Protein AF-A0A924NKY6-F1 (afdb_monomer_lite)

Radius of gyration: 14.32 Å; chains: 1; bounding box: 30×28×40 Å

pLDDT: mean 94.36, std 3.76, range [82.69, 98.56]

Structure (mmCIF, N/CA/C/O backbone):
data_AF-A0A924NKY6-F1
#
_entry.id   AF-A0A924NKY6-F1
#
loop_
_atom_site.group_PDB
_atom_site.id
_atom_site.type_symbol
_atom_site.label_atom_id
_atom_site.label_alt_id
_atom_site.label_comp_id
_atom_site.label_asym_id
_atom_site.label_entity_id
_atom_site.label_seq_id
_atom_site.pdbx_PDB_ins_code
_atom_site.Cartn_x
_atom_site.Cartn_y
_atom_site.Cartn_z
_atom_site.occupancy
_atom_site.B_iso_or_equiv
_atom_site.auth_seq_id
_atom_site.auth_comp_id
_atom_site.auth_asym_id
_atom_site.auth_atom_id
_atom_site.pdbx_PDB_model_num
ATOM 1 N N . GLY A 1 1 ? -0.109 -2.179 3.624 1.00 95.06 1 GLY A N 1
ATOM 2 C CA . GLY A 1 1 ? 0.014 -1.252 4.762 1.00 95.06 1 GLY A CA 1
ATOM 3 C C . GLY A 1 1 ? -0.995 -1.619 5.823 1.00 95.06 1 GLY A C 1
ATOM 4 O O . GLY A 1 1 ? -2.126 -1.943 5.475 1.00 95.06 1 GLY A O 1
ATOM 5 N N . VAL A 1 2 ? -0.572 -1.600 7.081 1.00 96.94 2 VAL A N 1
ATOM 6 C CA . VAL A 1 2 ? -1.368 -1.905 8.274 1.00 96.94 2 VAL A CA 1
ATOM 7 C C . VAL A 1 2 ? -1.580 -0.603 9.036 1.00 96.94 2 VAL A C 1
ATOM 9 O O . VAL A 1 2 ? -0.608 0.065 9.383 1.00 96.94 2 VAL A O 1
ATOM 12 N N . TYR A 1 3 ? -2.833 -0.224 9.271 1.00 96.62 3 TYR A N 1
ATOM 13 C CA . TYR A 1 3 ? -3.180 1.070 9.854 1.00 96.62 3 TYR A CA 1
ATOM 14 C C . TYR A 1 3 ? -3.848 0.893 11.210 1.00 96.62 3 TYR A C 1
ATOM 16 O O . TYR A 1 3 ? -4.808 0.129 11.343 1.00 96.62 3 TYR A O 1
ATOM 24 N N . VAL A 1 4 ? -3.361 1.624 12.209 1.00 95.81 4 VAL A N 1
ATOM 25 C CA . VAL A 1 4 ? -3.766 1.475 13.611 1.00 95.81 4 VAL A CA 1
ATOM 26 C C . VAL A 1 4 ? -4.156 2.812 14.231 1.00 95.81 4 VAL A C 1
ATOM 28 O O . VAL A 1 4 ? -3.666 3.868 13.829 1.00 95.81 4 VAL A O 1
ATOM 31 N N . ALA A 1 5 ? -5.028 2.758 15.237 1.00 93.25 5 ALA A N 1
ATOM 32 C CA . ALA A 1 5 ? -5.314 3.897 16.109 1.00 93.25 5 ALA A CA 1
ATOM 33 C C . ALA A 1 5 ? -4.282 4.017 17.253 1.00 93.25 5 ALA A C 1
ATOM 35 O O . ALA A 1 5 ? -3.439 3.139 17.435 1.00 93.25 5 ALA A O 1
ATOM 36 N N . GLU A 1 6 ? -4.383 5.065 18.081 1.00 82.94 6 GLU A N 1
ATOM 37 C CA . GLU A 1 6 ? -3.437 5.389 19.173 1.00 82.94 6 GLU A CA 1
ATOM 38 C C . GLU A 1 6 ? -3.147 4.253 20.178 1.00 82.94 6 GLU A C 1
ATOM 40 O O . GLU A 1 6 ? -2.116 4.270 20.844 1.00 82.94 6 GLU A O 1
ATOM 45 N N . ARG A 1 7 ? -4.012 3.233 20.276 1.00 84.94 7 ARG A N 1
ATOM 46 C CA . ARG A 1 7 ? -3.825 2.050 21.142 1.00 84.94 7 ARG A CA 1
ATOM 47 C C . ARG A 1 7 ? -3.448 0.773 20.382 1.00 84.94 7 ARG A C 1
ATOM 49 O O . ARG A 1 7 ? -3.763 -0.317 20.844 1.00 84.94 7 ARG A O 1
ATOM 56 N N . LEU A 1 8 ? -2.839 0.905 19.202 1.00 82.69 8 LEU A N 1
ATOM 57 C CA . LEU A 1 8 ? -2.468 -0.205 18.307 1.00 82.69 8 LEU A CA 1
ATOM 58 C C . LEU A 1 8 ? -3.652 -1.082 17.861 1.00 82.69 8 LEU A C 1
ATOM 60 O O . LEU A 1 8 ? -3.472 -2.201 17.392 1.00 82.69 8 LEU A O 1
ATOM 64 N N . GLY A 1 9 ? -4.882 -0.575 17.978 1.00 89.94 9 GLY A N 1
ATOM 65 C CA . GLY A 1 9 ? -6.052 -1.254 17.434 1.00 89.94 9 GLY A CA 1
ATOM 66 C C . GLY A 1 9 ? -6.040 -1.161 15.913 1.00 89.94 9 GLY A C 1
ATOM 67 O O . GLY A 1 9 ? -6.095 -0.048 15.386 1.00 89.94 9 GLY A O 1
ATOM 68 N N . LEU A 1 10 ? -5.978 -2.305 15.228 1.00 92.12 10 LEU A N 1
ATOM 69 C CA . LEU A 1 10 ? -6.087 -2.414 13.772 1.00 92.12 10 LEU A CA 1
ATOM 70 C C . LEU A 1 10 ? -7.385 -1.756 13.286 1.00 92.12 10 LEU A C 1
ATOM 72 O O . LEU A 1 10 ? -8.462 -2.072 13.786 1.00 92.12 10 LEU A O 1
ATOM 76 N N . ARG A 1 11 ? -7.278 -0.821 12.337 1.00 93.75 11 ARG A N 1
ATOM 77 C CA . ARG A 1 11 ? -8.413 -0.071 11.768 1.00 93.75 11 ARG A CA 1
ATOM 78 C C . ARG A 1 11 ? -8.610 -0.324 10.287 1.00 93.75 11 ARG A C 1
ATOM 80 O O . ARG A 1 11 ? -9.748 -0.343 9.827 1.00 93.75 11 ARG A O 1
ATOM 87 N N . ALA A 1 12 ? -7.520 -0.493 9.550 1.00 95.06 12 ALA A N 1
ATOM 88 C CA . ALA A 1 12 ? -7.581 -0.774 8.129 1.00 95.06 12 ALA A CA 1
ATOM 89 C C . ALA A 1 12 ? -6.339 -1.522 7.647 1.00 95.06 12 ALA A C 1
ATOM 91 O O . ALA A 1 12 ? -5.260 -1.434 8.238 1.00 95.06 12 ALA A O 1
ATOM 92 N N . ILE A 1 13 ? -6.492 -2.210 6.521 1.00 96.50 13 ILE A N 1
ATOM 93 C CA . ILE A 1 13 ? -5.398 -2.744 5.717 1.00 96.50 13 ILE A CA 1
ATOM 94 C C . ILE A 1 13 ? -5.568 -2.240 4.290 1.00 96.50 13 ILE A C 1
ATOM 96 O O . ILE A 1 13 ? -6.657 -2.286 3.722 1.00 96.50 13 ILE A O 1
ATOM 100 N N . VAL A 1 14 ? -4.461 -1.798 3.700 1.00 96.94 14 VAL A N 1
ATOM 101 C CA . VAL A 1 14 ? -4.358 -1.532 2.263 1.00 96.94 14 VAL A CA 1
ATOM 102 C C . VAL A 1 14 ? -3.458 -2.591 1.643 1.00 96.94 14 VAL A C 1
ATOM 104 O O . VAL A 1 14 ? -2.303 -2.742 2.055 1.00 96.94 14 VAL A O 1
ATOM 107 N N . VAL A 1 15 ? -3.974 -3.303 0.646 1.00 96.06 15 VAL A N 1
ATOM 108 C CA . VAL A 1 15 ? -3.260 -4.344 -0.099 1.00 96.06 15 VAL A CA 1
ATOM 109 C C . VAL A 1 15 ? -3.134 -3.898 -1.548 1.00 96.06 15 VAL A C 1
ATOM 111 O O . VAL A 1 15 ? -4.137 -3.612 -2.193 1.00 96.06 15 VAL A O 1
ATOM 114 N N . ALA A 1 16 ? -1.913 -3.849 -2.065 1.00 96.62 16 ALA A N 1
ATOM 115 C CA . ALA A 1 16 ? -1.646 -3.627 -3.480 1.00 96.62 16 ALA A CA 1
ATOM 116 C C . ALA A 1 16 ? -1.052 -4.904 -4.075 1.00 96.62 16 ALA A C 1
ATOM 118 O O . ALA A 1 16 ? -0.256 -5.575 -3.414 1.00 96.62 16 ALA A O 1
ATOM 119 N N . ASP A 1 17 ? -1.415 -5.238 -5.313 1.00 96.62 17 ASP A N 1
ATOM 120 C CA . ASP A 1 17 ? -0.662 -6.253 -6.045 1.00 96.62 17 ASP A CA 1
ATOM 121 C C . ASP A 1 17 ? 0.738 -5.736 -6.425 1.00 96.62 17 ASP A C 1
ATOM 123 O O . ASP A 1 17 ? 1.022 -4.533 -6.392 1.00 96.62 17 ASP A O 1
ATOM 127 N N . LEU A 1 18 ? 1.640 -6.660 -6.777 1.00 96.88 18 LEU A N 1
ATOM 128 C CA . LEU A 1 18 ? 3.019 -6.314 -7.138 1.00 96.88 18 LEU A CA 1
ATOM 129 C C . LEU A 1 18 ? 3.070 -5.321 -8.309 1.00 96.88 18 LEU A C 1
ATOM 131 O O . LEU A 1 18 ? 3.913 -4.427 -8.318 1.00 96.88 18 LEU A O 1
ATOM 135 N N . ALA A 1 19 ? 2.156 -5.459 -9.273 1.00 97.81 19 ALA A N 1
ATOM 136 C CA . ALA A 1 19 ? 2.066 -4.567 -10.420 1.00 97.81 19 ALA A CA 1
ATOM 137 C C . ALA A 1 19 ? 1.774 -3.127 -9.989 1.00 97.81 19 ALA A C 1
ATOM 139 O O . ALA A 1 19 ? 2.519 -2.216 -10.352 1.00 97.81 19 ALA A O 1
ATOM 140 N N . LEU A 1 20 ? 0.737 -2.913 -9.174 1.00 97.94 20 LEU A N 1
ATOM 141 C CA . LEU A 1 20 ? 0.407 -1.587 -8.671 1.00 97.94 20 LEU A CA 1
ATOM 142 C C . LEU A 1 20 ? 1.534 -1.020 -7.810 1.00 97.94 20 LEU A C 1
ATOM 144 O O . LEU A 1 20 ? 1.881 0.143 -7.990 1.00 97.94 20 LEU A O 1
ATOM 148 N N . ALA A 1 21 ? 2.134 -1.823 -6.927 1.00 97.31 21 ALA A N 1
ATOM 149 C CA . ALA A 1 21 ? 3.257 -1.379 -6.104 1.00 97.31 21 ALA A CA 1
ATOM 150 C C . ALA A 1 21 ? 4.442 -0.914 -6.971 1.00 97.31 21 ALA A C 1
ATOM 152 O O . ALA A 1 21 ? 4.933 0.200 -6.802 1.00 97.31 21 ALA A O 1
ATOM 153 N N . ALA A 1 22 ? 4.856 -1.709 -7.960 1.00 98.00 22 ALA A N 1
ATOM 154 C CA . ALA A 1 22 ? 5.954 -1.350 -8.855 1.00 98.00 22 ALA A CA 1
ATOM 155 C C . ALA A 1 22 ? 5.648 -0.090 -9.679 1.00 98.00 22 ALA A C 1
ATOM 157 O O . ALA A 1 22 ? 6.484 0.810 -9.771 1.00 98.00 22 ALA A O 1
ATOM 158 N N . PHE A 1 23 ? 4.450 0.007 -10.262 1.00 98.38 23 PHE A N 1
ATOM 159 C CA . PHE A 1 23 ? 4.061 1.165 -11.069 1.00 98.38 23 PHE A CA 1
ATOM 160 C C . PHE A 1 23 ? 3.896 2.436 -10.233 1.00 98.38 23 PHE A C 1
ATOM 162 O O . PHE A 1 23 ? 4.342 3.498 -10.664 1.00 98.38 23 PHE A O 1
ATOM 169 N N . ALA A 1 24 ? 3.309 2.340 -9.041 1.00 97.56 24 ALA A N 1
ATOM 170 C CA . ALA A 1 24 ? 3.148 3.474 -8.140 1.00 97.56 24 ALA A CA 1
ATOM 171 C C . ALA A 1 24 ? 4.497 3.969 -7.617 1.00 97.56 24 ALA A C 1
ATOM 173 O O . ALA A 1 24 ? 4.796 5.156 -7.736 1.00 97.56 24 ALA A O 1
ATOM 174 N N . GLY A 1 25 ? 5.348 3.061 -7.130 1.00 97.31 25 GLY A N 1
ATOM 175 C CA . GLY A 1 25 ? 6.688 3.405 -6.656 1.00 97.31 25 GLY A CA 1
ATOM 176 C C . GLY A 1 25 ? 7.545 4.042 -7.746 1.00 97.31 25 GLY A C 1
ATOM 177 O O . GLY A 1 25 ? 8.279 4.994 -7.487 1.00 97.31 25 GLY A O 1
ATOM 178 N N . ALA A 1 26 ? 7.424 3.565 -8.986 1.00 98.12 26 ALA A N 1
ATOM 179 C CA . ALA A 1 26 ? 8.151 4.145 -10.104 1.00 98.12 26 ALA A CA 1
ATOM 180 C C . ALA A 1 26 ? 7.600 5.514 -10.519 1.00 98.12 26 ALA A C 1
ATOM 182 O O . ALA A 1 26 ? 8.385 6.402 -10.830 1.00 98.12 26 ALA A O 1
ATOM 183 N N . CYS A 1 27 ? 6.281 5.708 -10.482 1.00 97.44 27 CYS A N 1
ATOM 184 C CA . CYS A 1 27 ? 5.657 7.001 -10.757 1.00 97.44 27 CYS A CA 1
ATOM 185 C C . CYS A 1 27 ? 6.065 8.061 -9.727 1.00 97.44 27 CYS A C 1
ATOM 187 O O . CYS A 1 27 ? 6.446 9.164 -10.109 1.00 97.44 27 CYS A O 1
ATOM 189 N N . VAL A 1 28 ? 6.023 7.722 -8.435 1.00 95.50 28 VAL A N 1
ATOM 190 C CA . VAL A 1 28 ? 6.415 8.625 -7.341 1.00 95.50 28 VAL A CA 1
ATOM 191 C C . VAL A 1 28 ? 7.900 8.983 -7.43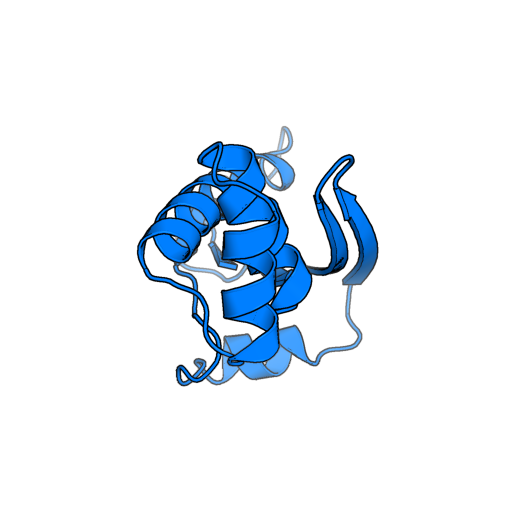3 1.00 95.50 28 VAL A C 1
ATOM 193 O O . VAL A 1 28 ? 8.256 10.153 -7.346 1.00 95.50 28 VAL A O 1
ATOM 196 N N . GLY A 1 29 ? 8.762 7.991 -7.672 1.00 95.75 29 GLY A N 1
ATOM 197 C CA . GLY A 1 29 ? 10.209 8.193 -7.780 1.00 95.75 29 GLY A CA 1
ATOM 198 C C . GLY A 1 29 ? 10.712 8.650 -9.146 1.00 95.75 29 GLY A C 1
ATOM 199 O O . GLY A 1 29 ? 11.922 8.646 -9.356 1.00 95.75 29 GLY A O 1
ATOM 200 N N . LEU A 1 30 ? 9.820 8.968 -10.093 1.00 96.12 30 LEU A N 1
ATOM 201 C CA . LEU A 1 30 ? 10.164 9.334 -11.476 1.00 96.12 30 LEU A CA 1
ATOM 202 C C . LEU A 1 30 ? 11.064 8.300 -12.189 1.00 96.12 30 LEU A C 1
ATOM 204 O O . LEU A 1 30 ? 11.858 8.630 -13.071 1.00 96.12 30 LEU A O 1
ATOM 208 N N . VAL A 1 31 ? 10.928 7.025 -11.827 1.00 97.12 31 VAL A N 1
ATOM 209 C CA . VAL A 1 31 ? 11.640 5.911 -12.458 1.00 97.12 31 VAL A CA 1
ATOM 210 C C . VAL A 1 31 ? 10.937 5.562 -13.775 1.00 97.12 31 VAL A C 1
ATOM 212 O O . VAL A 1 31 ? 9.706 5.467 -13.803 1.00 97.12 31 VAL A O 1
ATOM 215 N N . PRO A 1 32 ? 11.670 5.318 -14.878 1.00 97.25 32 PRO A N 1
ATOM 216 C CA . PRO A 1 32 ? 11.062 4.896 -16.135 1.00 97.25 32 PRO A CA 1
ATOM 217 C C . PRO A 1 32 ? 10.218 3.624 -15.986 1.00 97.25 32 PRO A C 1
ATOM 219 O O . PRO A 1 32 ? 10.613 2.676 -15.303 1.00 97.25 32 PRO A O 1
ATOM 222 N N . LYS A 1 33 ? 9.098 3.545 -16.719 1.00 97.62 33 LYS A N 1
ATOM 223 C CA . LYS A 1 33 ? 8.193 2.377 -16.742 1.00 97.62 33 LYS A CA 1
ATOM 224 C C . LYS A 1 33 ? 8.914 1.039 -16.946 1.00 97.62 33 LYS A C 1
ATOM 226 O O . LYS A 1 33 ? 8.478 0.028 -16.400 1.00 97.62 33 LYS A O 1
ATOM 231 N N . ALA A 1 34 ? 9.995 1.017 -17.729 1.00 97.44 34 ALA A N 1
ATOM 232 C CA . ALA A 1 34 ? 10.785 -0.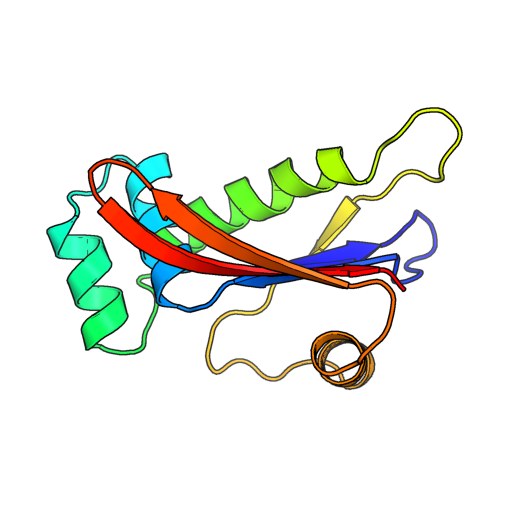192 -17.960 1.00 97.44 34 ALA A CA 1
ATOM 233 C C . ALA A 1 34 ? 11.353 -0.784 -16.655 1.00 97.44 34 ALA A C 1
ATOM 235 O O . ALA A 1 34 ? 11.293 -1.996 -16.473 1.00 97.44 34 ALA A O 1
ATOM 236 N N . GLY A 1 35 ? 11.810 0.057 -15.720 1.00 95.31 35 GLY A N 1
ATOM 237 C CA . GLY A 1 35 ? 12.300 -0.396 -14.413 1.00 95.31 35 GLY A CA 1
ATOM 238 C C . GLY A 1 35 ? 11.194 -0.999 -13.546 1.00 95.31 35 GLY A C 1
ATOM 239 O O . GLY A 1 35 ? 11.396 -2.032 -12.914 1.00 95.31 35 GLY A O 1
ATOM 240 N N . ALA A 1 36 ? 9.992 -0.414 -13.582 1.00 97.31 36 ALA A N 1
ATOM 241 C CA . ALA A 1 36 ? 8.828 -0.981 -12.901 1.00 97.31 36 ALA A CA 1
ATOM 242 C C . ALA A 1 36 ? 8.432 -2.344 -13.484 1.00 97.31 36 ALA A C 1
ATOM 244 O O . ALA A 1 36 ? 8.172 -3.284 -12.740 1.00 97.31 36 ALA A O 1
ATOM 245 N N . ARG A 1 37 ? 8.413 -2.468 -14.819 1.00 97.81 37 ARG A N 1
ATOM 246 C CA . ARG A 1 37 ? 8.092 -3.731 -15.498 1.00 97.81 37 ARG A CA 1
ATOM 247 C C . ARG A 1 37 ? 9.059 -4.850 -15.133 1.00 97.81 37 ARG A C 1
ATOM 249 O O . ARG A 1 37 ? 8.583 -5.947 -14.881 1.00 97.81 37 ARG A O 1
ATOM 256 N N . ALA A 1 38 ? 10.355 -4.558 -15.041 1.00 97.69 38 ALA A N 1
ATOM 257 C CA . ALA A 1 38 ? 11.344 -5.541 -14.611 1.00 97.69 38 ALA A CA 1
ATOM 258 C C . ALA A 1 38 ? 11.010 -6.106 -13.218 1.00 97.69 38 ALA A C 1
ATOM 260 O O . ALA A 1 38 ? 10.962 -7.314 -13.051 1.00 97.69 38 ALA A O 1
ATOM 261 N N . SER A 1 39 ? 10.638 -5.255 -12.250 1.00 96.56 39 SER A N 1
ATOM 262 C CA . SER A 1 39 ? 10.207 -5.728 -10.919 1.00 96.56 39 SER A CA 1
ATOM 263 C C . SER A 1 39 ? 8.972 -6.638 -10.965 1.00 96.56 39 SER A C 1
ATOM 265 O O . SER A 1 39 ? 8.860 -7.584 -10.188 1.00 96.56 39 SER A O 1
ATOM 267 N N . VAL A 1 40 ? 8.028 -6.358 -11.869 1.00 96.75 40 VAL A N 1
ATOM 268 C CA . VAL A 1 40 ? 6.832 -7.195 -12.050 1.00 96.75 40 VAL A CA 1
ATOM 269 C C . VAL A 1 40 ? 7.189 -8.536 -12.689 1.00 96.75 40 VAL A C 1
ATOM 271 O O . VAL A 1 40 ? 6.711 -9.568 -12.229 1.00 96.75 40 VAL A O 1
ATOM 274 N N . GLU A 1 41 ? 8.023 -8.519 -13.729 1.00 96.69 41 GLU A N 1
ATOM 275 C CA . GLU A 1 41 ? 8.483 -9.710 -14.455 1.00 96.69 41 GLU A CA 1
ATOM 276 C C . GLU A 1 41 ? 9.338 -10.619 -13.551 1.00 96.69 41 GLU A C 1
ATOM 278 O O . GLU A 1 41 ? 9.154 -11.835 -13.562 1.00 96.69 41 GLU A O 1
ATOM 283 N N . ASP A 1 42 ? 10.171 -10.031 -12.690 1.00 94.81 42 ASP A N 1
ATOM 284 C CA . ASP A 1 42 ? 11.010 -10.741 -11.715 1.00 94.81 42 ASP A CA 1
ATOM 285 C C . ASP A 1 42 ? 10.231 -11.231 -10.479 1.00 94.81 42 ASP A C 1
ATOM 287 O O . ASP A 1 42 ? 10.779 -11.940 -9.633 1.00 94.81 42 ASP A O 1
ATOM 291 N N . GLY A 1 43 ? 8.964 -10.832 -10.321 1.00 94.50 43 GLY A N 1
ATOM 292 C CA . GLY A 1 43 ? 8.160 -11.172 -9.144 1.00 94.50 43 GLY A CA 1
ATOM 293 C C . GLY A 1 43 ? 8.649 -10.518 -7.844 1.00 94.50 43 GLY A C 1
ATOM 294 O O . GLY A 1 43 ? 8.231 -10.924 -6.759 1.00 94.50 43 GLY A O 1
ATOM 295 N N . LYS A 1 44 ? 9.531 -9.514 -7.930 1.00 93.94 44 LYS A N 1
ATOM 296 C CA . LYS A 1 44 ? 10.192 -8.884 -6.784 1.00 93.94 44 LYS A CA 1
ATOM 297 C C . LYS A 1 44 ? 10.246 -7.373 -6.941 1.00 93.94 44 LYS A C 1
ATOM 299 O O . LYS A 1 44 ? 10.732 -6.848 -7.937 1.00 93.94 44 LYS A O 1
ATOM 304 N N . LEU A 1 45 ? 9.810 -6.663 -5.904 1.00 95.44 45 LEU A N 1
ATOM 305 C CA . LEU A 1 45 ? 9.879 -5.207 -5.880 1.00 95.44 45 LEU A CA 1
ATOM 306 C C . LEU A 1 45 ? 11.324 -4.745 -5.635 1.00 95.44 45 LEU A C 1
ATOM 308 O O . LEU A 1 45 ? 11.939 -5.127 -4.637 1.00 95.44 45 LEU A O 1
ATOM 312 N N . ALA A 1 46 ? 11.870 -3.930 -6.540 1.00 95.50 46 ALA A N 1
ATOM 313 C CA . ALA A 1 46 ? 13.195 -3.343 -6.354 1.00 95.50 46 ALA A CA 1
ATOM 314 C C . ALA A 1 46 ? 13.229 -2.416 -5.114 1.00 95.50 46 ALA A C 1
ATOM 316 O O . ALA A 1 46 ? 12.243 -1.714 -4.870 1.00 95.50 46 ALA A O 1
ATOM 317 N N . PRO A 1 47 ? 14.339 -2.362 -4.344 1.00 94.94 47 PRO A N 1
ATOM 318 C CA . PRO A 1 47 ? 14.394 -1.623 -3.075 1.00 94.94 47 PRO A CA 1
ATOM 319 C C . PRO A 1 47 ? 14.017 -0.141 -3.183 1.00 94.94 47 PRO A C 1
ATOM 321 O O . PRO A 1 47 ? 13.220 0.354 -2.394 1.00 94.94 47 PRO A O 1
ATOM 324 N N . ASN A 1 48 ? 14.497 0.547 -4.220 1.00 96.12 48 ASN A N 1
ATOM 325 C CA . ASN A 1 48 ? 14.156 1.949 -4.466 1.00 96.12 48 ASN A CA 1
ATOM 326 C C . ASN A 1 48 ? 12.655 2.157 -4.748 1.00 96.12 48 ASN A C 1
ATOM 328 O O . ASN A 1 48 ? 12.089 3.179 -4.378 1.00 96.12 48 ASN A O 1
ATOM 332 N N . LEU A 1 49 ? 11.988 1.195 -5.397 1.00 97.12 49 LEU A N 1
ATOM 333 C CA . LEU A 1 49 ? 10.540 1.254 -5.608 1.00 97.12 49 LEU A CA 1
ATOM 334 C C . LEU A 1 49 ? 9.781 0.963 -4.312 1.00 97.12 49 LEU A C 1
ATOM 336 O O . LEU A 1 49 ? 8.755 1.590 -4.065 1.00 97.12 49 LEU A O 1
ATOM 340 N N . ALA A 1 50 ? 10.287 0.043 -3.486 1.00 95.75 50 ALA A N 1
ATOM 341 C CA . ALA A 1 50 ? 9.713 -0.269 -2.181 1.00 95.75 50 ALA A CA 1
ATOM 342 C C . ALA A 1 50 ? 9.721 0.950 -1.246 1.00 95.75 50 ALA A C 1
ATOM 344 O O . ALA A 1 50 ? 8.700 1.232 -0.624 1.00 95.75 50 ALA A O 1
ATOM 345 N N . GLU A 1 51 ? 10.816 1.712 -1.208 1.00 95.69 51 GLU A N 1
ATOM 346 C CA . GLU A 1 51 ? 10.913 2.971 -0.453 1.00 95.69 51 GLU A CA 1
ATOM 347 C C . GLU A 1 51 ? 9.865 3.996 -0.916 1.00 95.69 51 GLU A C 1
ATOM 349 O O . GLU A 1 51 ? 9.130 4.553 -0.101 1.00 95.69 51 GLU A O 1
ATOM 354 N N . ASN A 1 52 ? 9.708 4.182 -2.229 1.00 96.50 52 ASN A N 1
ATOM 355 C CA . ASN A 1 52 ? 8.705 5.106 -2.772 1.00 96.50 52 ASN A CA 1
ATOM 356 C C . ASN A 1 52 ? 7.265 4.669 -2.456 1.00 96.50 52 ASN A C 1
ATOM 358 O O . ASN A 1 52 ? 6.399 5.499 -2.173 1.00 96.50 52 ASN A O 1
ATOM 362 N N . VAL A 1 53 ? 6.987 3.363 -2.507 1.00 95.44 53 VAL A N 1
ATOM 363 C CA . VAL A 1 53 ? 5.676 2.816 -2.124 1.00 95.44 53 VAL A CA 1
ATOM 364 C C . VAL A 1 53 ? 5.432 2.984 -0.630 1.00 95.44 53 VAL A C 1
ATOM 366 O O . VAL A 1 53 ? 4.302 3.278 -0.249 1.00 95.44 53 VAL A O 1
ATOM 369 N N . ALA A 1 54 ? 6.454 2.826 0.213 1.00 94.75 54 ALA A N 1
ATOM 370 C CA . ALA A 1 54 ? 6.332 3.032 1.652 1.00 94.75 54 ALA A CA 1
ATOM 371 C C . ALA A 1 54 ? 5.838 4.451 1.968 1.00 94.75 54 ALA A C 1
ATOM 373 O O . ALA A 1 54 ? 4.900 4.608 2.751 1.00 94.75 54 ALA A O 1
ATOM 374 N N . GLU A 1 55 ? 6.387 5.460 1.288 1.00 94.62 55 GLU A N 1
ATOM 375 C CA . GLU A 1 55 ? 5.944 6.850 1.428 1.00 94.62 55 GLU A CA 1
ATOM 376 C C . GLU A 1 55 ? 4.492 7.034 0.970 1.00 94.62 55 GLU A C 1
ATOM 378 O O . GLU A 1 55 ? 3.668 7.594 1.694 1.00 94.62 55 GLU A O 1
ATOM 383 N N . MET A 1 56 ? 4.127 6.484 -0.192 1.00 94.31 56 MET A N 1
ATOM 384 C CA . MET A 1 56 ? 2.742 6.523 -0.672 1.00 94.31 56 MET A CA 1
ATOM 385 C C . MET A 1 56 ? 1.772 5.883 0.335 1.00 94.31 56 MET A C 1
ATOM 387 O O . MET A 1 56 ? 0.733 6.458 0.657 1.00 94.31 56 MET A O 1
ATOM 391 N N . VAL A 1 57 ? 2.100 4.696 0.847 1.00 95.56 57 VAL A N 1
ATOM 392 C CA . VAL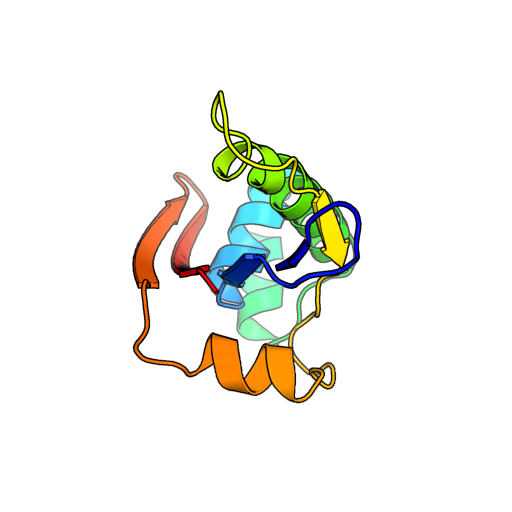 A 1 57 ? 1.278 3.953 1.814 1.00 95.56 57 VAL A CA 1
ATOM 393 C C . VAL A 1 57 ? 1.166 4.719 3.135 1.00 95.56 57 VAL A C 1
ATOM 395 O O . VAL A 1 57 ? 0.103 4.693 3.761 1.00 95.56 57 VAL A O 1
ATOM 398 N N . ASN A 1 58 ? 2.209 5.438 3.545 1.00 95.75 58 ASN A N 1
ATOM 399 C CA . ASN A 1 58 ? 2.158 6.326 4.701 1.00 95.75 58 ASN A CA 1
ATOM 400 C C . ASN A 1 58 ? 1.187 7.497 4.468 1.00 95.75 58 ASN A C 1
ATOM 402 O O . ASN A 1 58 ? 0.301 7.728 5.290 1.00 95.75 58 ASN A O 1
ATOM 406 N N . ILE A 1 59 ? 1.262 8.161 3.310 1.00 95.44 59 ILE A N 1
ATOM 407 C CA . ILE A 1 59 ? 0.341 9.249 2.925 1.00 95.44 59 ILE A CA 1
ATOM 408 C C . ILE A 1 59 ? -1.115 8.764 2.886 1.00 95.44 59 ILE A C 1
ATOM 410 O O . ILE A 1 59 ? -2.023 9.481 3.309 1.00 95.44 59 ILE A O 1
ATOM 414 N N . MET A 1 60 ? -1.358 7.524 2.449 1.00 95.75 60 MET A N 1
ATOM 415 C CA . MET A 1 60 ? -2.700 6.928 2.440 1.00 95.75 60 MET A CA 1
ATOM 416 C C . MET A 1 60 ? -3.356 6.854 3.828 1.00 95.75 60 MET A C 1
ATOM 418 O O . MET A 1 60 ? -4.577 6.726 3.890 1.00 95.75 60 MET A O 1
ATOM 422 N N . ALA A 1 61 ? -2.616 6.995 4.937 1.00 95.50 61 ALA A N 1
ATOM 423 C CA . ALA A 1 61 ? -3.218 7.102 6.269 1.00 95.50 61 ALA A CA 1
ATOM 424 C C . ALA A 1 61 ? -4.214 8.274 6.370 1.00 95.50 61 ALA A C 1
ATOM 426 O O . ALA A 1 61 ? -5.206 8.183 7.093 1.00 95.50 61 ALA A O 1
ATOM 427 N N . ALA A 1 62 ? -4.005 9.346 5.595 1.00 95.19 62 ALA A N 1
ATOM 428 C CA . ALA A 1 62 ? -4.918 10.484 5.525 1.00 95.19 62 ALA A CA 1
ATOM 429 C C . ALA A 1 62 ? -6.331 10.100 5.050 1.00 95.19 62 ALA A C 1
ATOM 431 O O . ALA A 1 62 ? -7.294 10.740 5.461 1.00 95.19 62 ALA A O 1
ATOM 432 N N . LEU A 1 63 ? -6.483 9.024 4.264 1.00 93.44 63 LEU A N 1
ATOM 433 C CA . LEU A 1 63 ? -7.792 8.528 3.814 1.00 93.44 63 LEU A CA 1
ATOM 434 C C . LEU A 1 63 ? -8.694 8.089 4.977 1.00 93.44 63 LEU A C 1
ATOM 436 O O . LEU A 1 63 ? -9.913 8.061 4.833 1.00 93.44 63 LEU A O 1
ATOM 440 N N . PHE A 1 64 ? -8.098 7.732 6.116 1.00 93.88 64 PHE A N 1
ATOM 441 C CA . PHE A 1 64 ? -8.808 7.237 7.295 1.00 93.88 64 PHE A CA 1
ATOM 442 C C . PHE A 1 64 ? -9.000 8.310 8.375 1.00 93.88 64 PHE A C 1
ATOM 444 O O . PHE A 1 64 ? -9.734 8.086 9.335 1.00 93.88 64 PHE A O 1
ATOM 451 N N . ASN A 1 65 ? -8.362 9.473 8.223 1.00 93.81 65 ASN A N 1
ATOM 452 C CA . ASN A 1 65 ? -8.400 10.574 9.183 1.00 93.81 65 ASN A CA 1
ATOM 453 C C . ASN A 1 65 ? -9.516 11.564 8.834 1.00 93.81 65 ASN A C 1
ATOM 455 O O . ASN A 1 65 ? -9.262 12.685 8.401 1.00 93.81 65 ASN A O 1
ATOM 459 N N . LEU A 1 66 ? -10.759 11.115 9.010 1.00 90.88 66 LEU A N 1
ATOM 460 C CA . LEU A 1 66 ? -11.958 11.937 8.849 1.00 90.88 66 LEU A CA 1
ATOM 461 C C . LEU A 1 66 ? -12.313 12.652 10.161 1.00 90.88 66 LEU A C 1
ATOM 463 O O . LEU A 1 66 ? -12.101 12.106 11.247 1.00 90.88 66 LEU A O 1
ATOM 467 N N . ASP A 1 67 ? -12.906 13.843 10.061 1.00 90.88 67 ASP A N 1
ATOM 468 C CA . ASP A 1 67 ? -13.339 14.617 11.228 1.00 90.88 67 ASP A CA 1
ATOM 469 C C . ASP A 1 67 ? -14.266 13.793 12.138 1.00 90.88 67 ASP A C 1
ATOM 471 O O . ASP A 1 67 ? -15.227 13.167 11.690 1.00 90.88 67 ASP A O 1
ATOM 475 N N . GLY A 1 68 ? -13.967 13.781 13.440 1.00 87.56 68 GLY A N 1
ATOM 476 C CA . GLY A 1 68 ? -14.737 13.039 14.445 1.00 87.56 68 GLY A CA 1
ATOM 477 C C . GLY A 1 68 ? -14.397 11.548 14.574 1.00 87.56 68 GLY A C 1
ATOM 478 O O . GLY A 1 68 ? -14.949 10.885 15.454 1.00 87.56 68 GLY A O 1
ATOM 479 N N . HIS A 1 69 ? -13.476 11.011 13.767 1.00 86.81 69 HIS A N 1
ATOM 480 C CA . HIS A 1 69 ? -12.982 9.638 13.902 1.00 86.81 69 HIS A CA 1
ATOM 481 C C . HIS A 1 69 ? -11.640 9.575 14.656 1.00 86.81 69 HIS A C 1
ATOM 483 O O . HIS A 1 69 ? -10.872 10.537 14.635 1.00 86.81 69 HIS A O 1
ATOM 489 N N . PRO A 1 70 ? -11.322 8.448 15.333 1.00 89.00 70 PRO A N 1
ATOM 490 C CA . PRO A 1 70 ? -10.016 8.273 15.965 1.00 89.00 70 PRO A CA 1
ATOM 491 C C . PRO A 1 70 ? -8.886 8.422 14.951 1.00 89.00 70 PRO A C 1
ATOM 493 O O . PRO A 1 70 ? -8.983 7.862 13.860 1.00 89.00 70 PRO A O 1
ATOM 496 N N . HIS A 1 71 ? -7.811 9.103 15.346 1.00 93.12 71 HIS A N 1
ATOM 497 C CA . HIS A 1 71 ? -6.645 9.273 14.491 1.00 93.12 71 HIS A CA 1
ATOM 498 C C . HIS A 1 71 ? -6.021 7.917 14.142 1.00 93.12 71 HIS A C 1
ATOM 500 O O . HIS A 1 71 ? -5.825 7.060 15.010 1.00 93.12 71 HIS A O 1
ATOM 506 N N . VAL A 1 72 ? -5.720 7.736 12.861 1.00 95.31 72 VAL A N 1
ATOM 507 C CA . VAL A 1 72 ? -5.141 6.532 12.278 1.00 95.31 72 VAL A CA 1
ATOM 508 C C . VAL A 1 72 ? -3.777 6.869 11.689 1.00 95.31 72 VAL A C 1
ATOM 510 O O . VAL A 1 72 ? -3.629 7.83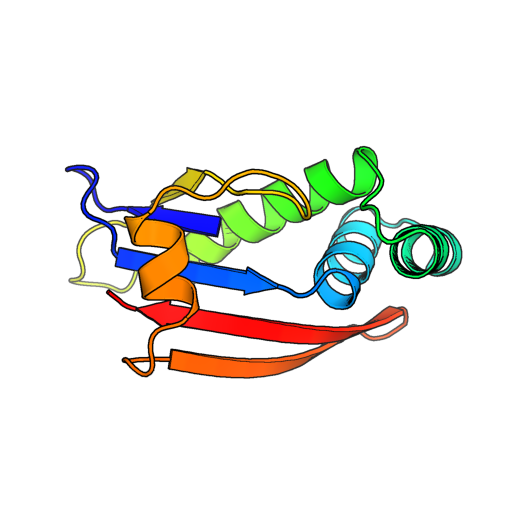4 10.937 1.00 95.31 72 VAL A O 1
ATOM 513 N N . ARG A 1 73 ? -2.790 6.026 11.990 1.00 95.69 73 ARG A N 1
ATOM 514 C CA . ARG A 1 73 ? -1.442 6.083 11.417 1.00 95.69 73 ARG A CA 1
ATOM 515 C C . ARG A 1 73 ? -1.067 4.758 10.769 1.00 95.69 73 ARG A C 1
ATOM 517 O O . ARG A 1 73 ? -1.638 3.716 11.097 1.00 95.69 73 ARG A O 1
ATOM 524 N N . LEU A 1 74 ? -0.075 4.793 9.886 1.00 96.81 74 LEU A N 1
ATOM 525 C CA . LEU A 1 74 ? 0.599 3.582 9.437 1.00 96.81 74 LEU A CA 1
ATOM 526 C C . LEU A 1 74 ? 1.369 2.972 10.621 1.00 96.81 74 LEU A C 1
ATOM 528 O O . LEU A 1 74 ? 2.106 3.671 11.320 1.00 96.81 74 LEU A O 1
ATOM 532 N N . ASP A 1 75 ? 1.173 1.681 10.868 1.00 95.50 75 ASP A N 1
ATOM 533 C CA . ASP A 1 75 ? 1.995 0.911 11.807 1.00 95.50 75 ASP A CA 1
ATOM 534 C C . ASP A 1 75 ? 3.186 0.268 11.104 1.00 95.50 75 ASP A C 1
ATOM 536 O O . ASP A 1 75 ? 4.314 0.331 11.581 1.00 95.50 75 ASP A O 1
ATOM 540 N N . GLY A 1 76 ? 2.933 -0.268 9.913 1.00 93.88 76 GLY A N 1
ATOM 541 C CA . GLY A 1 76 ? 3.950 -0.841 9.051 1.00 93.88 76 GLY A CA 1
ATOM 542 C C . GLY A 1 76 ? 3.368 -1.309 7.725 1.00 93.88 76 GLY A C 1
ATOM 543 O O . GLY A 1 76 ? 2.171 -1.187 7.442 1.00 93.88 76 GLY A O 1
ATOM 544 N N . PHE A 1 77 ? 4.223 -1.862 6.880 1.00 94.44 77 PHE A N 1
ATOM 545 C CA . PHE A 1 77 ? 3.824 -2.535 5.654 1.00 94.44 77 PHE A CA 1
ATOM 546 C C . PHE A 1 77 ? 4.677 -3.786 5.470 1.00 94.44 77 PHE A C 1
ATOM 548 O O . PHE A 1 77 ? 5.734 -3.912 6.077 1.00 94.44 77 PHE A O 1
ATOM 555 N N . HIS A 1 78 ? 4.181 -4.690 4.633 1.00 94.19 78 HIS A N 1
ATOM 556 C CA . HIS A 1 78 ? 4.848 -5.938 4.305 1.00 94.19 78 HIS A CA 1
ATOM 557 C C . HIS A 1 78 ? 5.025 -6.011 2.796 1.00 94.19 78 HIS A C 1
ATOM 559 O O . HIS A 1 78 ? 4.106 -5.664 2.041 1.00 94.19 78 HIS A O 1
ATOM 565 N N . LEU A 1 79 ? 6.204 -6.433 2.366 1.00 91.25 79 LEU A N 1
ATOM 566 C CA . LEU A 1 79 ? 6.535 -6.653 0.969 1.00 91.25 79 LEU A CA 1
ATOM 567 C C . LEU A 1 79 ? 6.110 -8.055 0.513 1.00 91.25 79 LEU A C 1
ATOM 569 O O . LEU A 1 79 ? 5.943 -8.965 1.327 1.00 91.25 79 LEU A O 1
ATOM 573 N N . PRO A 1 80 ? 5.941 -8.261 -0.805 1.00 84.50 80 PRO A N 1
ATOM 574 C CA . PRO A 1 80 ? 5.711 -9.592 -1.348 1.00 84.50 80 PRO A CA 1
ATOM 575 C C . PRO A 1 80 ? 6.787 -10.585 -0.886 1.00 84.50 80 PRO A C 1
ATOM 577 O O . PRO A 1 80 ? 7.980 -10.331 -1.046 1.00 84.50 80 PRO A O 1
ATOM 580 N N . GLY A 1 81 ? 6.349 -11.720 -0.339 1.00 83.56 81 GLY A N 1
ATOM 581 C CA . GLY A 1 81 ? 7.225 -12.781 0.169 1.00 83.56 81 GLY A CA 1
ATOM 582 C C . GLY A 1 81 ? 7.587 -12.671 1.652 1.00 83.56 81 GLY A C 1
ATOM 583 O O . GLY A 1 81 ? 8.198 -13.599 2.173 1.00 83.56 81 GLY A O 1
ATOM 584 N N . GLU A 1 82 ? 7.207 -11.591 2.338 1.00 90.44 82 GLU A N 1
ATOM 585 C CA . GLU A 1 82 ? 7.345 -11.491 3.793 1.00 90.44 82 GLU A CA 1
ATOM 586 C C . GLU A 1 82 ? 6.191 -12.194 4.515 1.00 90.44 82 GLU A C 1
ATOM 588 O O . GLU A 1 82 ? 5.047 -12.197 4.049 1.00 90.44 82 GLU A O 1
ATOM 593 N N . ASP A 1 83 ? 6.491 -12.760 5.685 1.00 91.06 83 ASP A N 1
ATOM 594 C CA . ASP A 1 83 ? 5.474 -13.343 6.552 1.00 91.06 83 ASP A CA 1
ATOM 595 C C . ASP A 1 83 ? 4.542 -12.256 7.099 1.00 91.06 83 ASP A C 1
ATOM 597 O O . ASP A 1 83 ? 4.974 -11.209 7.592 1.00 91.06 83 ASP A O 1
ATOM 601 N N . LEU A 1 84 ? 3.238 -12.531 7.043 1.00 92.50 84 LEU A N 1
ATOM 602 C CA . LEU A 1 84 ? 2.214 -11.653 7.598 1.00 92.50 84 LEU A CA 1
ATOM 603 C C . LEU A 1 84 ? 1.817 -12.108 9.008 1.00 92.50 84 LEU A C 1
ATOM 605 O O . LEU A 1 84 ? 1.565 -13.299 9.218 1.00 92.50 84 LEU A O 1
ATOM 609 N N . PRO A 1 85 ? 1.642 -11.172 9.958 1.00 93.00 85 PRO A N 1
ATOM 610 C CA . PRO A 1 85 ? 0.950 -11.457 11.208 1.00 93.00 85 PRO A CA 1
ATOM 611 C C . PRO A 1 85 ? -0.434 -12.081 10.962 1.00 93.00 85 PRO A C 1
ATOM 613 O O . PRO A 1 85 ? -1.125 -11.757 9.992 1.00 93.00 85 PRO A O 1
ATOM 616 N N . ALA A 1 86 ? -0.857 -12.998 11.836 1.00 91.38 86 ALA A N 1
ATOM 617 C CA . ALA A 1 86 ? -2.051 -13.819 11.605 1.00 91.38 86 ALA A CA 1
ATOM 618 C C . ALA A 1 86 ? -3.357 -13.007 11.506 1.00 91.38 86 ALA A C 1
ATOM 620 O O . ALA A 1 86 ? -4.276 -13.371 10.771 1.00 91.38 86 ALA A O 1
ATOM 621 N N . ASP A 1 87 ? -3.464 -11.915 12.256 1.00 89.31 87 ASP A N 1
ATOM 622 C CA . ASP A 1 87 ? -4.562 -10.954 12.180 1.00 89.31 87 ASP A CA 1
ATOM 623 C C . ASP A 1 87 ? -4.563 -10.173 10.859 1.00 89.31 87 ASP A C 1
ATOM 625 O O . ASP A 1 87 ? -5.616 -10.076 10.225 1.00 89.31 87 ASP A O 1
ATOM 629 N N . VAL A 1 88 ? -3.397 -9.720 10.394 1.00 92.75 88 VAL A N 1
ATOM 630 C CA . VAL A 1 88 ? -3.217 -9.048 9.098 1.00 92.75 88 VAL A CA 1
ATOM 631 C C . VAL A 1 88 ? -3.587 -9.980 7.944 1.00 92.75 88 VAL A C 1
ATOM 633 O O . VAL A 1 88 ? -4.363 -9.595 7.066 1.00 92.75 88 VAL A O 1
ATOM 636 N N . ALA A 1 89 ? -3.096 -11.222 7.957 1.00 92.38 89 ALA A N 1
ATOM 637 C CA . ALA A 1 89 ? -3.402 -12.222 6.936 1.00 92.38 89 ALA A CA 1
ATOM 638 C C . ALA A 1 89 ? -4.907 -12.531 6.878 1.00 92.38 89 ALA A C 1
ATOM 640 O O . ALA A 1 89 ? -5.514 -12.513 5.805 1.00 92.38 89 ALA A O 1
ATOM 641 N N . ARG A 1 90 ? -5.532 -12.750 8.042 1.00 90.69 90 ARG A N 1
ATOM 642 C CA . ARG A 1 90 ? -6.969 -13.024 8.152 1.00 90.69 90 ARG A CA 1
ATOM 643 C C . ARG A 1 90 ? -7.815 -11.861 7.647 1.00 90.69 90 ARG A C 1
ATOM 645 O O . ARG A 1 90 ? -8.733 -12.095 6.868 1.00 90.69 90 ARG A O 1
ATOM 652 N N . LEU A 1 91 ? -7.526 -10.631 8.073 1.00 89.75 91 LEU A N 1
ATOM 653 C CA . LEU A 1 91 ? -8.306 -9.469 7.649 1.00 89.75 91 LEU A CA 1
ATOM 654 C C . LEU A 1 91 ? -8.112 -9.185 6.150 1.00 89.75 91 LEU A C 1
ATOM 656 O O . LEU A 1 91 ? -9.083 -8.897 5.459 1.00 89.75 91 LEU A O 1
ATOM 660 N N . SER A 1 92 ? -6.905 -9.376 5.607 1.00 90.19 92 SER A N 1
ATOM 661 C CA . SER A 1 92 ? -6.636 -9.221 4.164 1.00 90.19 92 SER A CA 1
ATOM 662 C C . SER A 1 92 ? -7.469 -10.168 3.287 1.00 90.19 92 SER A C 1
ATOM 664 O O . SER A 1 92 ? -7.853 -9.810 2.168 1.00 90.19 92 SER A O 1
ATOM 666 N N . ALA A 1 93 ? -7.779 -11.366 3.789 1.00 89.44 93 ALA A N 1
ATOM 667 C CA . ALA A 1 93 ? -8.601 -12.367 3.107 1.00 89.44 93 ALA A CA 1
ATOM 668 C C . ALA A 1 93 ? -10.105 -12.265 3.434 1.00 89.44 93 ALA A C 1
ATOM 670 O O . ALA A 1 93 ? -10.906 -13.009 2.871 1.00 89.44 93 ALA A O 1
ATOM 671 N N . ALA A 1 94 ? -10.505 -11.371 4.339 1.00 86.25 94 ALA A N 1
ATOM 672 C CA . ALA A 1 94 ? -11.879 -11.298 4.811 1.00 86.25 94 ALA A CA 1
ATOM 673 C C . ALA A 1 94 ? -12.823 -10.628 3.794 1.00 86.25 94 ALA A C 1
ATOM 675 O O . ALA A 1 94 ? -12.454 -9.690 3.080 1.00 86.25 94 ALA A O 1
ATOM 676 N N . TYR A 1 95 ? -14.078 -11.084 3.786 1.00 83.06 95 TYR A N 1
ATOM 677 C CA . TYR A 1 95 ? -15.200 -10.488 3.049 1.00 83.06 95 TYR A CA 1
ATOM 678 C C . TYR A 1 95 ? -15.986 -9.514 3.946 1.00 83.06 95 TYR A C 1
ATOM 680 O O . TYR A 1 95 ? -17.199 -9.631 4.101 1.00 83.06 95 TYR A O 1
ATOM 688 N N . VAL A 1 96 ? -15.271 -8.605 4.612 1.00 87.38 96 VAL A N 1
ATOM 689 C CA . VAL A 1 96 ? -15.848 -7.541 5.458 1.00 87.38 96 VAL A CA 1
ATOM 690 C C . VAL A 1 96 ? -15.965 -6.237 4.661 1.00 87.38 96 VAL A C 1
ATOM 692 O O . VAL A 1 96 ? -15.939 -6.275 3.433 1.00 87.38 96 VAL A O 1
ATOM 695 N N . ASN A 1 97 ? -16.098 -5.088 5.334 1.00 92.25 97 ASN A N 1
ATOM 696 C CA . ASN A 1 97 ? -16.103 -3.760 4.714 1.00 92.25 97 ASN A CA 1
ATOM 697 C C . ASN A 1 97 ? -14.842 -3.549 3.863 1.00 92.25 97 ASN A C 1
ATOM 699 O O . ASN A 1 97 ? -13.784 -3.170 4.367 1.00 92.25 97 ASN A O 1
ATOM 703 N N . ARG A 1 98 ? -14.971 -3.827 2.566 1.00 95.44 98 ARG A N 1
ATOM 704 C CA . ARG A 1 98 ? -13.875 -3.921 1.610 1.00 95.44 98 ARG A CA 1
ATOM 705 C C . ARG A 1 98 ? -14.214 -3.155 0.344 1.00 95.44 98 ARG A C 1
ATOM 707 O O . ARG A 1 98 ? -15.331 -3.228 -0.160 1.00 95.44 98 ARG A O 1
ATOM 714 N N . LEU A 1 99 ? -13.218 -2.455 -0.178 1.00 95.94 99 LEU A N 1
ATOM 715 C CA . LEU A 1 99 ? -13.240 -1.817 -1.482 1.00 95.94 99 LEU A CA 1
ATOM 716 C C . LEU A 1 99 ? -12.103 -2.393 -2.322 1.00 95.94 99 LEU A C 1
ATOM 718 O O . LEU A 1 99 ? -10.937 -2.199 -1.986 1.00 95.94 99 LEU A O 1
ATOM 722 N N . ASP A 1 100 ? -12.444 -3.074 -3.411 1.00 96.75 100 ASP A N 1
ATOM 723 C CA . ASP A 1 100 ? -11.485 -3.599 -4.381 1.00 96.75 100 ASP A CA 1
ATOM 724 C C . ASP A 1 100 ? -11.530 -2.764 -5.663 1.00 96.75 100 ASP A C 1
ATOM 726 O O . ASP A 1 100 ? -12.591 -2.531 -6.243 1.00 96.75 100 ASP A O 1
ATOM 730 N N . LEU A 1 101 ? -10.365 -2.301 -6.104 1.00 98.00 101 LEU A N 1
ATOM 731 C CA . LEU A 1 101 ? -10.207 -1.364 -7.206 1.00 98.00 101 LEU A CA 1
ATOM 732 C C . LEU A 1 101 ? -9.229 -1.911 -8.240 1.00 98.00 101 LEU A C 1
ATOM 734 O O . LEU A 1 101 ? -8.190 -2.486 -7.909 1.00 98.00 101 LEU A O 1
ATOM 738 N N . VAL A 1 102 ? -9.536 -1.640 -9.505 1.00 98.56 102 VAL A N 1
ATOM 739 C CA . VAL A 1 102 ? -8.565 -1.701 -10.597 1.00 98.56 102 VAL A CA 1
ATOM 740 C C . VAL A 1 102 ? -8.037 -0.288 -10.804 1.00 98.56 102 VAL A C 1
ATOM 742 O O . VAL A 1 102 ? -8.794 0.618 -11.147 1.00 98.56 102 VAL A O 1
ATOM 745 N N . VAL A 1 103 ? -6.744 -0.092 -10.571 1.00 98.00 103 VAL A N 1
ATOM 746 C CA . VAL A 1 103 ? -6.105 1.225 -10.603 1.00 98.00 103 VAL A CA 1
ATOM 747 C C . VAL A 1 103 ? -5.188 1.298 -11.812 1.00 98.00 103 VAL A C 1
ATOM 749 O O . VAL A 1 103 ? -4.289 0.472 -11.965 1.00 98.00 103 VAL A O 1
ATOM 752 N N . THR A 1 104 ? -5.409 2.294 -12.669 1.00 98.44 104 THR A N 1
ATOM 753 C CA . THR A 1 104 ? -4.539 2.585 -13.815 1.00 98.44 104 THR A CA 1
ATOM 754 C C . THR A 1 104 ? -3.726 3.838 -13.536 1.00 98.44 104 THR A C 1
ATOM 756 O O . THR A 1 104 ? -4.285 4.915 -13.340 1.00 98.44 104 THR A O 1
ATOM 759 N N . ILE A 1 105 ? -2.403 3.707 -13.564 1.00 97.62 105 ILE A N 1
ATOM 760 C CA . ILE A 1 105 ? -1.467 4.824 -13.477 1.00 97.62 105 ILE A CA 1
ATOM 761 C C . ILE A 1 105 ? -1.073 5.210 -14.899 1.00 97.62 105 ILE A C 1
ATOM 763 O O . ILE A 1 105 ? -0.426 4.434 -15.613 1.00 97.62 105 ILE A O 1
ATOM 767 N N . SER A 1 106 ? -1.483 6.411 -15.313 1.00 97.50 106 SER A N 1
ATOM 768 C CA . SER A 1 106 ? -1.183 6.943 -16.643 1.00 97.50 106 SER A CA 1
ATOM 769 C C . SER A 1 106 ? 0.322 6.913 -16.917 1.00 97.50 106 SER A C 1
ATOM 771 O O . SER A 1 106 ? 1.127 7.257 -16.056 1.00 97.50 106 SER A O 1
ATOM 773 N N . GLY A 1 107 ? 0.712 6.449 -18.104 1.00 96.88 107 GLY A N 1
ATOM 774 C CA . GLY A 1 107 ? 2.120 6.297 -18.487 1.00 96.88 107 GLY A CA 1
ATOM 775 C C . GLY A 1 107 ? 2.834 5.067 -17.910 1.00 96.88 107 GLY A C 1
ATOM 776 O O . GLY A 1 107 ? 3.895 4.713 -18.419 1.00 96.88 107 GLY A O 1
ATOM 777 N N . TYR A 1 108 ? 2.248 4.355 -16.939 1.00 97.94 108 TYR A N 1
ATOM 778 C CA . TYR A 1 108 ? 2.857 3.183 -16.300 1.00 97.94 108 TYR A CA 1
ATOM 779 C C . TYR A 1 108 ? 2.088 1.897 -16.592 1.00 97.94 108 TYR A C 1
ATOM 781 O O . TYR A 1 108 ? 2.516 1.100 -17.428 1.00 97.94 108 TYR A O 1
ATOM 789 N N . GLY A 1 109 ? 0.942 1.677 -15.961 1.00 97.75 109 GLY A N 1
ATOM 790 C CA . GLY A 1 109 ? 0.248 0.401 -16.070 1.00 97.75 109 GLY 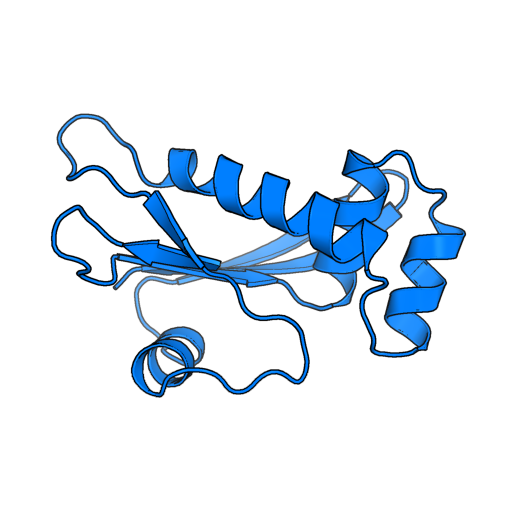A CA 1
ATOM 791 C C . GLY A 1 109 ? -0.952 0.291 -15.148 1.00 97.75 109 GLY A C 1
ATOM 792 O O . GLY A 1 109 ? -1.356 1.257 -14.508 1.00 97.75 109 GLY A O 1
ATOM 793 N N . THR A 1 110 ? -1.539 -0.900 -15.127 1.00 98.44 110 THR A N 1
ATOM 794 C CA . THR A 1 110 ? -2.717 -1.221 -14.318 1.00 98.44 110 THR A CA 1
ATOM 795 C C . THR A 1 110 ? -2.352 -2.266 -13.273 1.00 98.44 110 THR A C 1
ATOM 797 O O . THR A 1 110 ? -1.602 -3.193 -13.575 1.00 98.44 110 THR A O 1
ATOM 800 N N . GLY A 1 111 ? -2.906 -2.129 -12.075 1.00 98.19 111 GLY A N 1
ATOM 801 C CA . GLY A 1 111 ? -2.835 -3.129 -11.015 1.00 98.19 111 GLY A CA 1
ATOM 802 C C . GLY A 1 111 ? -4.076 -3.079 -10.128 1.00 98.19 111 GLY A C 1
ATOM 803 O O . GLY A 1 111 ? -5.083 -2.455 -10.482 1.00 98.19 111 GLY A O 1
ATOM 804 N N . ARG A 1 112 ? -4.020 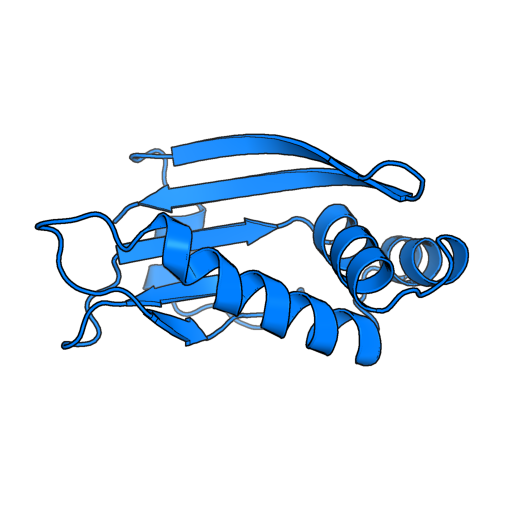-3.754 -8.984 1.00 98.25 112 ARG A N 1
ATOM 805 C CA . ARG A 1 112 ? -5.143 -3.894 -8.050 1.00 98.25 112 ARG A CA 1
ATOM 806 C C . ARG A 1 112 ? -4.822 -3.303 -6.689 1.00 98.25 112 ARG A C 1
ATOM 808 O O . ARG A 1 112 ? -3.718 -3.477 -6.178 1.00 98.25 112 ARG A O 1
ATOM 815 N N . LEU A 1 113 ? -5.822 -2.653 -6.103 1.00 97.50 113 LEU A N 1
ATOM 816 C CA . LEU A 1 113 ? -5.788 -2.110 -4.751 1.00 97.50 113 LEU A CA 1
ATOM 817 C C . LEU A 1 113 ? -7.017 -2.598 -3.985 1.00 97.50 113 LEU A C 1
ATOM 819 O O . LEU A 1 113 ? -8.138 -2.394 -4.440 1.00 97.50 113 LEU A O 1
ATOM 823 N N . SER A 1 114 ? -6.813 -3.184 -2.815 1.00 97.00 114 SER A N 1
ATOM 824 C CA . SER A 1 114 ? -7.869 -3.467 -1.849 1.00 97.00 114 SER A CA 1
ATOM 825 C C . SER A 1 114 ? -7.694 -2.578 -0.627 1.00 97.00 114 SER A C 1
ATOM 827 O O . SER A 1 114 ? -6.591 -2.458 -0.094 1.00 97.00 114 SER A O 1
ATOM 829 N N . ILE A 1 115 ? -8.790 -2.007 -0.142 1.00 96.06 115 ILE A N 1
ATOM 830 C CA . ILE A 1 115 ? -8.876 -1.345 1.160 1.00 96.06 115 ILE A CA 1
ATOM 831 C C . ILE A 1 115 ? -9.858 -2.157 2.001 1.00 96.06 115 ILE A C 1
ATOM 833 O O . ILE A 1 115 ? -11.002 -2.335 1.595 1.00 96.06 115 ILE A O 1
ATOM 837 N N . VAL A 1 116 ? -9.420 -2.661 3.152 1.00 95.94 116 VAL A N 1
ATOM 838 C CA . VAL A 1 116 ? -10.238 -3.456 4.078 1.00 95.94 116 VAL A CA 1
ATOM 839 C C . VAL A 1 116 ? -10.299 -2.736 5.417 1.00 95.94 116 VAL A C 1
ATOM 841 O O . VAL A 1 116 ? -9.256 -2.416 5.981 1.00 95.94 116 VAL A O 1
ATOM 844 N N . LEU A 1 117 ? -11.501 -2.484 5.927 1.00 93.19 117 LEU A N 1
ATOM 845 C CA . LEU A 1 117 ? -11.724 -1.884 7.242 1.00 93.19 117 LEU A CA 1
ATOM 846 C C . LEU A 1 117 ? -11.954 -2.979 8.292 1.00 93.19 117 LEU A C 1
ATOM 848 O O . LEU A 1 117 ? -12.600 -3.989 8.000 1.00 93.19 117 LEU A O 1
ATOM 852 N N . ALA A 1 118 ? -11.411 -2.764 9.490 1.00 88.50 118 ALA A N 1
ATOM 853 C CA . ALA A 1 118 ? -11.586 -3.630 10.658 1.00 88.50 118 ALA A CA 1
ATOM 854 C C . ALA A 1 118 ? -12.843 -3.272 11.462 1.00 88.50 118 ALA A C 1
ATOM 856 O O . ALA A 1 118 ? -13.169 -2.062 11.550 1.00 88.50 118 ALA A O 1
#

Sequence (118 aa):
GVYVAERLGLRAIVVADLALAAFAGACVGLVPKAGARASVEDGKLAPNLAENVAEMVNIMAALFNLDGHPHVRLDGFHLPGEDLPADVARLSAAYVNRLDLVVTISGYGTGRLSIVLA

Secondary structure (DSSP, 8-state):
-EEEETT--EEEEEEE-HHHHHHHHHHHTT--HHHHHHHHHTTS--HHHHHHHHHHHHHGGGGG--TTSPPEEEEE---TTSPPPHHHHHHHT--SSEEEEEEEETTTEEEEEEEEE-

Foldseek 3Di:
DFKAFPVRHTFKDKDWDLLCLLQQLCVQVVNALVRSVVCVVVVHRDPSSNVSSQVVVQVCQVVVPDPPDGRMGDPDDDGPPDDDDPVNVDQVPDPAPKDKDWDADPNHGITIMMMGTD